Protein AF-A0AAW3K5F7-F1 (afdb_monomer)

Mean predicted aligned error: 7.01 Å

Solvent-accessible surface area (backbone atoms only — not comparable to full-atom values): 4292 Å² total; per-residue (Å²): 129,96,83,49,79,67,53,63,52,48,32,69,74,69,73,53,83,86,84,86,75,66,84,95,43,60,91,77,40,76,62,55,60,52,49,54,53,48,54,56,54,31,52,46,33,34,74,75,64,74,36,51,71,64,59,21,46,52,58,49,55,69,59,53,62,80,77,113

pLDDT: mean 84.71, std 13.17, range [40.16, 95.5]

Foldseek 3Di:
DCPDPVNVVCCVVVVDDDDDDDPPCVVPPPVSVVVVVLVVQLCCCCVPVVDDSVRSNVVVVVVVVVPD

Secondary structure (DSSP, 8-state):
--SSHHHHHHHHHHT----PPPTT-GGG-HHH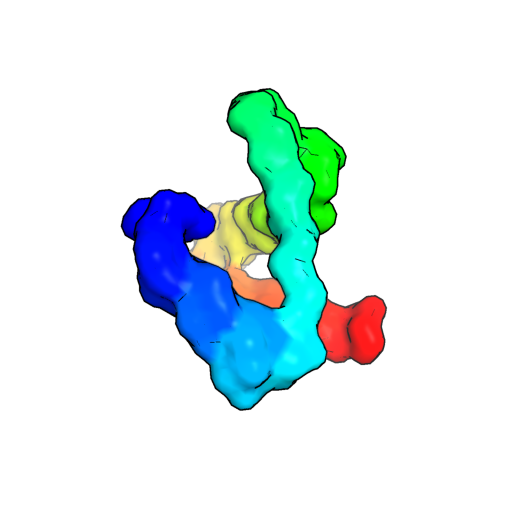HHHHHHHHHHHHHHHHH---HHHHHHHHHHHHGGG-

Structure (mmCIF, N/CA/C/O backbone):
data_AF-A0AAW3K5F7-F1
#
_entry.id   AF-A0AAW3K5F7-F1
#
loop_
_atom_site.group_PDB
_atom_site.id
_atom_site.type_symbol
_atom_site.label_atom_id
_atom_site.label_alt_id
_atom_site.label_comp_id
_atom_site.label_asym_id
_atom_site.label_entity_id
_atom_site.label_seq_id
_atom_site.pdbx_PDB_ins_code
_atom_site.Cartn_x
_atom_site.Cartn_y
_atom_site.Cartn_z
_atom_site.occupancy
_atom_site.B_iso_or_equiv
_atom_site.auth_seq_id
_atom_site.auth_comp_id
_atom_site.auth_asym_id
_atom_site.auth_atom_id
_atom_site.pdbx_PDB_model_num
ATOM 1 N N . MET A 1 1 ? 10.228 10.825 -7.031 1.00 56.53 1 MET A N 1
ATOM 2 C CA . MET A 1 1 ? 9.699 10.559 -8.390 1.00 56.53 1 MET A CA 1
ATOM 3 C C . MET A 1 1 ? 10.092 9.137 -8.779 1.00 56.53 1 MET A C 1
ATOM 5 O O . MET A 1 1 ? 11.235 8.791 -8.547 1.00 56.53 1 MET A O 1
ATOM 9 N N . HIS A 1 2 ? 9.192 8.318 -9.337 1.00 69.38 2 HIS A N 1
ATOM 10 C CA . HIS A 1 2 ? 9.467 6.904 -9.688 1.00 69.38 2 HIS A CA 1
ATOM 11 C C . HIS A 1 2 ? 9.856 6.695 -11.170 1.00 69.38 2 HIS A C 1
ATOM 13 O O . HIS A 1 2 ? 9.661 5.612 -11.708 1.00 69.38 2 HIS A O 1
ATOM 19 N N . LYS A 1 3 ? 10.317 7.746 -11.863 1.00 64.69 3 LYS A N 1
ATOM 20 C CA . LYS A 1 3 ? 10.645 7.740 -13.305 1.00 64.69 3 LYS A CA 1
ATOM 21 C C . LYS A 1 3 ? 11.960 8.483 -13.607 1.00 64.69 3 LYS A C 1
ATOM 23 O O . LYS A 1 3 ? 12.050 9.178 -14.611 1.00 64.69 3 LYS A O 1
ATOM 28 N N . GLY A 1 4 ? 12.912 8.451 -12.676 1.00 72.69 4 GLY A N 1
ATOM 29 C CA . GLY A 1 4 ? 14.241 9.045 -12.864 1.00 72.69 4 GLY A CA 1
ATOM 30 C C . GLY A 1 4 ? 15.261 8.005 -13.327 1.00 72.69 4 GLY A C 1
ATOM 31 O O . GLY A 1 4 ? 14.999 6.809 -13.214 1.00 72.69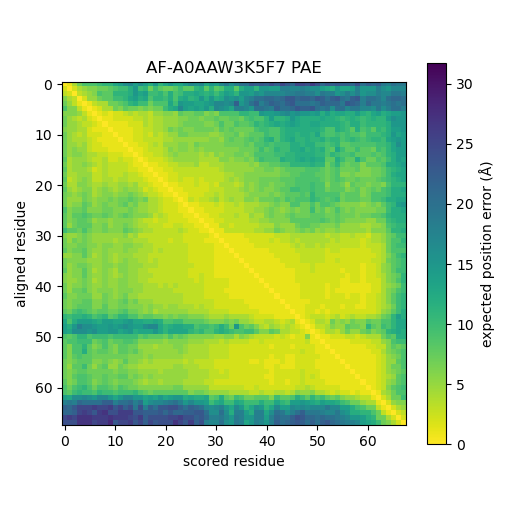 4 GLY A O 1
ATOM 32 N N . GLU A 1 5 ? 16.429 8.469 -13.779 1.00 63.38 5 GLU A N 1
ATOM 33 C CA . GLU A 1 5 ? 17.576 7.635 -14.198 1.00 63.38 5 GLU A CA 1
ATOM 34 C C . GLU A 1 5 ? 17.987 6.589 -13.140 1.00 63.38 5 GLU A C 1
ATOM 36 O O . GLU A 1 5 ? 18.487 5.512 -13.471 1.00 63.38 5 GLU A O 1
ATOM 41 N N . ASP A 1 6 ? 17.691 6.861 -11.866 1.00 78.50 6 ASP A N 1
ATOM 42 C CA . ASP A 1 6 ? 17.935 5.962 -10.735 1.00 78.50 6 ASP A CA 1
ATOM 43 C C . ASP A 1 6 ? 17.193 4.619 -10.838 1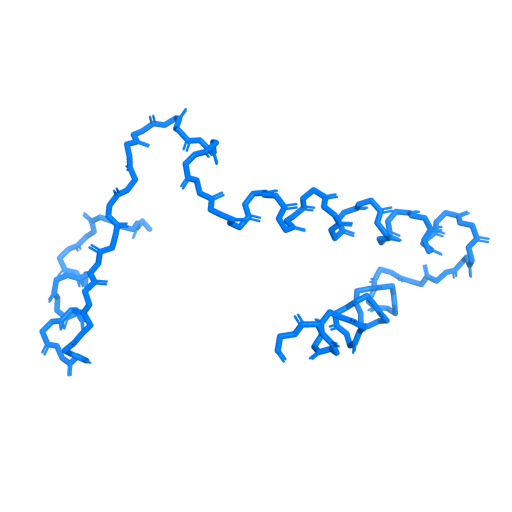.00 78.50 6 ASP A C 1
ATOM 45 O O . ASP A 1 6 ? 17.655 3.604 -10.318 1.00 78.50 6 ASP A O 1
ATOM 49 N N . VAL A 1 7 ? 16.036 4.586 -11.502 1.00 81.19 7 VAL A N 1
ATOM 50 C CA . VAL A 1 7 ? 15.170 3.399 -11.542 1.00 81.19 7 VAL A CA 1
ATOM 51 C C . VAL A 1 7 ? 15.752 2.318 -12.460 1.00 81.19 7 VAL A C 1
ATOM 53 O O . VAL A 1 7 ? 15.790 1.146 -12.081 1.00 81.19 7 VAL A O 1
ATOM 56 N N . ASP A 1 8 ? 16.315 2.711 -13.602 1.00 81.50 8 ASP A N 1
ATOM 57 C CA . ASP A 1 8 ? 16.965 1.781 -14.534 1.00 81.50 8 ASP A CA 1
ATOM 58 C C . ASP A 1 8 ? 18.283 1.240 -13.953 1.00 8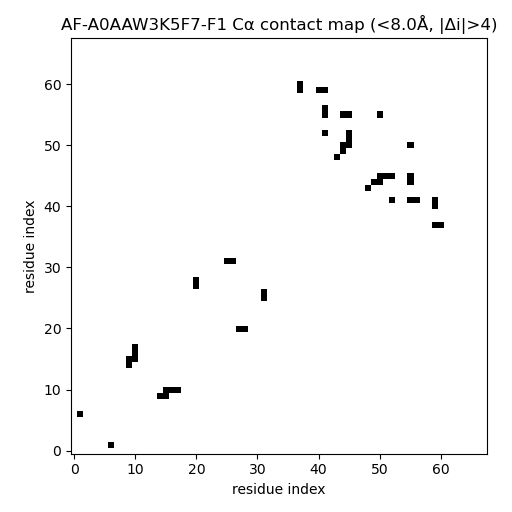1.50 8 ASP A C 1
ATOM 60 O O . ASP A 1 8 ? 18.684 0.101 -14.207 1.00 81.50 8 ASP A O 1
ATOM 64 N N . ALA A 1 9 ? 18.973 2.049 -13.139 1.00 84.94 9 ALA A N 1
ATOM 65 C CA . ALA A 1 9 ? 20.160 1.611 -12.412 1.00 84.94 9 ALA A CA 1
ATOM 66 C C . ALA A 1 9 ? 19.823 0.537 -11.364 1.00 84.94 9 ALA A C 1
ATOM 68 O O . ALA A 1 9 ? 20.572 -0.432 -11.220 1.00 84.94 9 ALA A O 1
ATOM 69 N N . VAL A 1 10 ? 18.686 0.668 -10.670 1.00 85.31 10 VAL A N 1
ATOM 70 C CA . VAL A 1 10 ? 18.172 -0.349 -9.738 1.00 85.31 10 VAL A CA 1
ATOM 71 C C . VAL A 1 10 ? 17.822 -1.641 -10.477 1.00 85.31 10 VAL A C 1
ATOM 73 O O . VAL A 1 10 ? 18.212 -2.715 -10.017 1.00 85.31 10 VAL A O 1
ATOM 76 N N . GLU A 1 11 ? 17.162 -1.556 -11.635 1.00 85.19 11 GLU A N 1
ATOM 77 C CA . GLU A 1 11 ? 16.821 -2.738 -12.438 1.00 85.19 11 GLU A CA 1
ATOM 78 C C . GLU A 1 11 ? 18.072 -3.544 -12.811 1.00 85.19 11 GLU A C 1
ATOM 80 O O . GLU A 1 11 ? 18.157 -4.742 -12.527 1.00 85.19 11 GLU A O 1
ATOM 85 N N . ARG A 1 12 ? 19.095 -2.861 -13.346 1.00 87.31 12 ARG A N 1
ATOM 86 C CA . ARG A 1 12 ? 20.373 -3.486 -13.717 1.00 87.31 12 ARG A CA 1
ATOM 87 C C . ARG A 1 12 ? 21.129 -4.044 -12.514 1.00 87.31 12 ARG A C 1
ATOM 89 O O . ARG A 1 12 ? 21.681 -5.137 -12.601 1.00 87.31 12 ARG A O 1
ATOM 96 N N . LYS A 1 13 ? 21.168 -3.307 -11.399 1.00 92.38 13 LYS A N 1
ATOM 97 C CA . LYS A 1 13 ? 21.935 -3.689 -10.204 1.00 92.38 13 LYS A CA 1
ATOM 98 C C . LYS A 1 13 ? 21.353 -4.910 -9.494 1.00 92.38 13 LYS A C 1
ATOM 100 O O . LYS A 1 13 ? 22.117 -5.740 -9.013 1.00 92.38 13 LYS A O 1
ATOM 105 N N . TYR A 1 14 ? 20.028 -5.000 -9.399 1.00 92.19 14 TYR A N 1
ATOM 106 C CA . TYR A 1 14 ? 19.349 -6.053 -8.636 1.00 92.19 14 TYR A CA 1
ATOM 107 C C . TYR A 1 14 ? 18.757 -7.162 -9.517 1.00 92.19 14 TYR A C 1
ATOM 109 O O . TYR A 1 14 ? 18.151 -8.086 -8.983 1.00 92.19 14 TYR A O 1
ATOM 117 N N . GLN A 1 15 ? 18.930 -7.080 -10.843 1.00 91.12 15 GLN A N 1
ATOM 118 C CA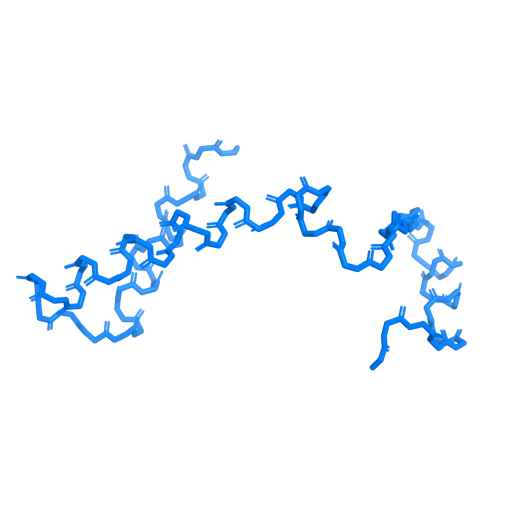 . GLN A 1 15 ? 18.375 -8.023 -11.825 1.00 91.12 15 GLN A CA 1
ATOM 119 C C . GLN A 1 15 ? 16.871 -8.274 -11.623 1.00 91.12 15 GLN A C 1
ATOM 121 O O . GLN A 1 15 ? 16.371 -9.390 -11.775 1.00 91.12 15 GLN A O 1
ATOM 126 N N . VAL A 1 16 ? 16.147 -7.220 -11.250 1.00 90.94 16 VAL A N 1
ATOM 127 C CA . VAL A 1 16 ? 14.691 -7.255 -11.088 1.00 90.94 16 VAL A CA 1
ATOM 128 C C . VAL A 1 16 ? 14.018 -6.880 -12.402 1.00 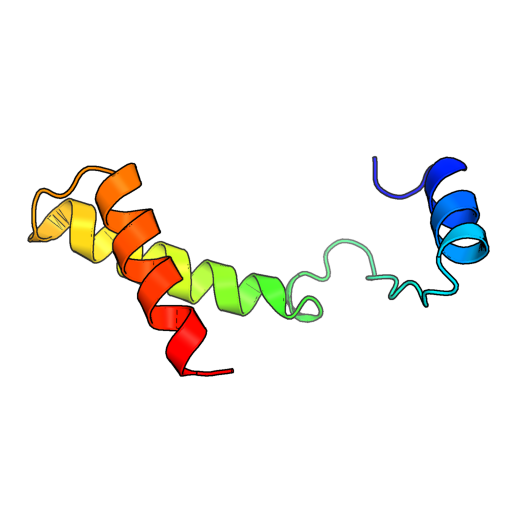90.94 16 VAL A C 1
ATOM 130 O O . VAL A 1 16 ? 14.665 -6.369 -13.306 1.00 90.94 16 VAL A O 1
ATOM 133 N N . ARG A 1 17 ? 12.714 -7.134 -12.522 1.00 88.06 17 ARG A N 1
ATOM 134 C CA . ARG A 1 17 ? 11.906 -6.598 -13.624 1.00 88.06 17 ARG A CA 1
ATOM 135 C C . ARG A 1 17 ? 10.971 -5.538 -13.088 1.00 88.06 17 ARG A C 1
ATOM 137 O O . ARG A 1 17 ? 10.244 -5.794 -12.126 1.00 88.06 17 ARG A O 1
ATOM 144 N N . LEU A 1 18 ? 10.960 -4.379 -13.730 1.00 87.56 18 LEU A N 1
ATOM 145 C CA . LEU A 1 18 ? 10.044 -3.307 -13.371 1.00 87.56 18 LEU A CA 1
ATOM 146 C C . LEU A 1 18 ? 8.684 -3.503 -14.048 1.00 87.56 18 LEU A C 1
ATOM 148 O O . LEU A 1 18 ? 8.584 -3.704 -15.256 1.00 87.56 18 LEU A O 1
ATOM 152 N N . ALA A 1 19 ? 7.613 -3.429 -13.258 1.00 86.12 19 ALA A N 1
ATOM 153 C CA . ALA A 1 19 ? 6.246 -3.414 -13.767 1.00 86.12 19 ALA A CA 1
ATOM 154 C C . ALA A 1 19 ? 5.767 -1.961 -13.879 1.00 86.12 19 ALA A C 1
ATOM 156 O O . ALA A 1 19 ? 5.503 -1.304 -12.870 1.00 86.12 19 ALA A O 1
ATOM 157 N N . TYR A 1 20 ? 5.660 -1.449 -15.106 1.00 86.06 20 TYR A N 1
ATOM 158 C CA . TYR A 1 20 ? 5.181 -0.089 -15.344 1.00 86.06 20 TYR A CA 1
ATOM 159 C C . TYR A 1 20 ? 3.655 -0.028 -15.331 1.00 86.06 20 TYR A C 1
ATOM 161 O O . TYR A 1 20 ? 2.975 -0.781 -16.027 1.00 86.06 20 TYR A O 1
ATOM 169 N N . LEU A 1 21 ? 3.122 0.917 -14.559 1.00 86.81 21 LEU A N 1
ATOM 170 C CA . LEU A 1 21 ? 1.694 1.197 -14.495 1.00 86.81 21 LEU A CA 1
ATOM 171 C C . LEU A 1 21 ? 1.343 2.377 -15.413 1.00 86.81 21 LEU A C 1
ATOM 173 O O . LEU A 1 21 ? 2.029 3.408 -15.360 1.00 86.81 21 LEU A O 1
ATOM 177 N N . PRO A 1 22 ? 0.263 2.291 -16.207 1.00 88.25 22 PRO A N 1
ATOM 178 C CA . PRO A 1 22 ? -0.260 3.450 -16.913 1.00 88.25 22 PRO A CA 1
ATOM 179 C C . PRO A 1 22 ? -0.674 4.555 -15.930 1.00 88.25 22 PRO A C 1
ATOM 181 O O . PRO A 1 22 ? -1.058 4.297 -14.784 1.00 88.25 22 PRO A O 1
ATOM 184 N N . ALA A 1 23 ? -0.606 5.810 -16.380 1.00 87.44 23 ALA A N 1
ATOM 185 C CA . ALA A 1 23 ? -1.042 6.943 -15.569 1.00 87.44 23 ALA A CA 1
ATOM 186 C C . ALA A 1 23 ? -2.520 6.786 -15.159 1.00 87.44 23 ALA A C 1
ATOM 188 O O . ALA A 1 23 ? -3.325 6.237 -15.911 1.00 87.44 23 ALA A O 1
ATOM 189 N N . TYR A 1 24 ? -2.864 7.254 -13.955 1.00 85.69 24 TYR A N 1
ATOM 190 C CA . TYR A 1 24 ? -4.233 7.239 -13.416 1.00 85.69 24 TYR A CA 1
ATOM 191 C C . TYR A 1 24 ? -4.933 5.869 -13.445 1.00 85.69 24 TYR A C 1
ATOM 193 O O . TYR A 1 24 ? -6.159 5.802 -13.500 1.00 85.69 24 TYR A O 1
ATOM 201 N N . SER A 1 25 ? -4.171 4.771 -13.377 1.00 89.38 25 SER A N 1
ATOM 202 C CA . SER A 1 25 ? -4.708 3.404 -13.435 1.00 89.38 25 SER A CA 1
ATOM 203 C C . SER A 1 25 ? -4.571 2.651 -12.103 1.00 89.38 25 SER A C 1
ATOM 205 O O . SER A 1 25 ? -3.946 1.591 -12.059 1.00 89.38 25 SER A O 1
ATOM 207 N N . PRO A 1 26 ? -5.142 3.157 -10.988 1.00 86.50 26 PRO A N 1
ATOM 208 C CA . PRO A 1 26 ? -4.985 2.539 -9.668 1.00 86.50 26 PRO A CA 1
ATOM 209 C C . PRO A 1 26 ? -5.577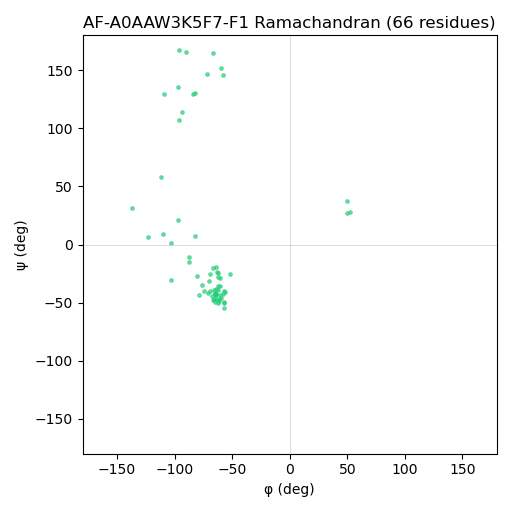 1.124 -9.612 1.00 86.50 26 PRO A C 1
ATOM 211 O O . PRO A 1 26 ? -5.081 0.266 -8.893 1.00 86.50 26 PRO A O 1
ATOM 214 N N . TYR A 1 27 ? -6.593 0.843 -10.427 1.00 85.19 27 TYR A N 1
ATOM 215 C CA . TYR A 1 27 ? -7.222 -0.475 -10.541 1.00 85.19 27 TYR A CA 1
ATOM 216 C C . TYR A 1 27 ? -6.281 -1.566 -11.079 1.00 85.19 27 TYR A C 1
ATOM 218 O O . TYR A 1 27 ? -6.546 -2.745 -10.864 1.00 85.19 27 TYR A O 1
ATOM 226 N N . LEU A 1 28 ? -5.180 -1.190 -11.741 1.00 87.69 28 LEU A N 1
ATOM 227 C CA . LEU A 1 28 ? -4.147 -2.122 -12.201 1.00 87.69 28 LEU A CA 1
ATOM 228 C C . LEU A 1 28 ? -3.068 -2.386 -11.137 1.00 87.69 28 LEU A C 1
ATOM 230 O O . LEU A 1 28 ? -2.251 -3.288 -11.303 1.00 87.69 28 LEU A O 1
ATOM 234 N N . SER A 1 29 ? -3.052 -1.619 -10.042 1.00 88.38 29 SER A N 1
ATOM 235 C CA . SER A 1 29 ? -2.075 -1.780 -8.970 1.00 88.38 29 SER A CA 1
ATOM 236 C C . SER A 1 29 ? -2.630 -2.692 -7.867 1.00 88.38 29 SER A C 1
ATOM 238 O O . SER A 1 29 ? -3.577 -2.311 -7.169 1.00 88.38 29 SER A O 1
ATOM 240 N N . PRO A 1 30 ? -2.053 -3.887 -7.638 1.00 83.06 30 PRO A N 1
ATOM 241 C CA . PRO A 1 30 ? -2.584 -4.840 -6.659 1.00 83.06 30 PRO A CA 1
ATOM 242 C C . PRO A 1 30 ? -2.569 -4.297 -5.220 1.00 83.06 30 PRO A C 1
ATOM 244 O O . PRO A 1 30 ? -3.393 -4.699 -4.393 1.00 83.06 30 PRO A O 1
ATOM 247 N N . ILE A 1 31 ? -1.681 -3.341 -4.919 1.00 89.19 31 ILE A N 1
ATOM 248 C CA . ILE A 1 31 ? -1.563 -2.737 -3.586 1.00 89.19 31 ILE A CA 1
ATOM 249 C C . ILE A 1 31 ? -2.766 -1.853 -3.227 1.00 89.19 31 ILE A C 1
ATOM 251 O O . ILE A 1 31 ? -3.097 -1.728 -2.052 1.00 89.19 31 ILE A O 1
ATOM 255 N N . GLU A 1 32 ? -3.485 -1.294 -4.205 1.00 91.06 32 GLU A N 1
ATOM 256 C CA . GLU A 1 32 ? -4.642 -0.424 -3.937 1.00 91.06 32 GLU A CA 1
ATOM 257 C C . GLU A 1 32 ? -5.770 -1.184 -3.228 1.00 91.06 32 GLU A C 1
ATOM 259 O O . GLU A 1 32 ? -6.394 -0.687 -2.282 1.00 91.06 32 GLU A O 1
ATOM 264 N N . LYS A 1 33 ? -5.980 -2.450 -3.610 1.00 87.56 33 LYS A N 1
ATOM 265 C CA . LYS A 1 33 ? -6.924 -3.337 -2.921 1.00 87.56 33 LYS A CA 1
ATOM 266 C C . LYS A 1 33 ? -6.465 -3.626 -1.490 1.00 87.56 33 LYS A C 1
ATOM 268 O O . LYS A 1 33 ? -7.286 -3.579 -0.570 1.00 87.56 33 LYS A O 1
ATOM 273 N N . ALA A 1 34 ? -5.170 -3.876 -1.291 1.00 89.12 34 ALA A N 1
ATOM 274 C CA . ALA A 1 34 ? -4.596 -4.086 0.037 1.00 89.12 34 ALA A CA 1
ATOM 275 C C . ALA A 1 34 ? -4.781 -2.845 0.930 1.00 89.12 34 ALA A C 1
ATOM 277 O O . ALA A 1 34 ? -5.240 -2.972 2.067 1.00 89.12 34 ALA A O 1
ATOM 278 N N . TRP A 1 35 ? -4.551 -1.640 0.397 1.00 92.06 35 TRP A N 1
ATOM 279 C CA . TRP A 1 35 ? -4.778 -0.387 1.118 1.00 92.06 35 TRP A CA 1
ATOM 280 C C . TRP A 1 35 ? -6.237 -0.179 1.509 1.00 92.06 35 TRP A C 1
ATOM 282 O O . TRP A 1 35 ? -6.511 0.298 2.612 1.00 92.06 35 TRP A O 1
ATOM 292 N N . SER A 1 36 ? -7.185 -0.536 0.641 1.00 91.12 36 SER A N 1
ATOM 293 C CA . SER A 1 36 ? -8.613 -0.472 0.971 1.00 91.12 36 SER A CA 1
ATOM 294 C C . SER A 1 36 ? -8.951 -1.349 2.185 1.00 91.12 36 SER A C 1
ATOM 296 O O . SER A 1 36 ? -9.583 -0.886 3.140 1.00 91.12 36 SER A O 1
ATOM 298 N N . VAL A 1 37 ? -8.450 -2.590 2.205 1.00 90.69 37 VAL A N 1
ATOM 299 C CA . VAL A 1 37 ? -8.655 -3.529 3.319 1.00 90.69 37 VAL A CA 1
ATOM 300 C C . VAL A 1 37 ? -7.968 -3.047 4.598 1.00 90.69 37 VAL A C 1
ATOM 302 O O . VAL A 1 37 ? -8.604 -3.041 5.655 1.00 90.69 37 VAL A O 1
ATOM 305 N N . LEU A 1 38 ? -6.705 -2.611 4.510 1.00 93.75 38 LEU A N 1
ATOM 306 C CA . LEU A 1 38 ? -5.944 -2.098 5.651 1.00 93.75 38 LEU A CA 1
ATOM 307 C C . LEU A 1 38 ? -6.668 -0.915 6.297 1.00 93.75 38 LEU A C 1
ATOM 309 O O . LEU A 1 38 ? -6.983 -0.960 7.486 1.00 93.75 38 LEU A O 1
ATOM 313 N N . LYS A 1 39 ? -7.003 0.113 5.503 1.00 93.38 39 LYS A N 1
ATOM 314 C CA . LYS A 1 39 ? -7.681 1.324 5.990 1.00 93.38 39 LYS A CA 1
ATOM 315 C C . LYS A 1 39 ? -9.007 0.995 6.671 1.00 93.38 39 LYS A C 1
ATOM 317 O O . LYS A 1 39 ? -9.313 1.574 7.712 1.00 93.38 39 LYS A O 1
ATOM 322 N N . ARG A 1 40 ? -9.782 0.051 6.122 1.00 94.50 40 ARG A N 1
ATOM 323 C CA . ARG A 1 40 ? -11.050 -0.392 6.721 1.00 94.50 40 ARG A CA 1
ATOM 324 C C . ARG A 1 40 ? -10.841 -1.001 8.109 1.00 94.50 40 ARG A C 1
ATOM 326 O O . ARG A 1 40 ? -11.548 -0.629 9.042 1.00 94.50 40 ARG A O 1
ATOM 333 N N . LYS A 1 41 ? -9.876 -1.915 8.249 1.00 93.19 41 LYS A N 1
ATOM 334 C CA . LYS A 1 41 ? -9.590 -2.595 9.523 1.00 93.19 41 LYS A CA 1
ATOM 335 C C . LYS A 1 41 ? -9.017 -1.635 10.569 1.00 93.19 41 LYS A C 1
ATOM 337 O O . LYS A 1 41 ? -9.484 -1.630 11.703 1.00 93.19 41 LYS A O 1
ATOM 342 N N . VAL A 1 42 ? -8.069 -0.781 10.180 1.00 95.31 42 VAL A N 1
ATOM 343 C CA . VAL A 1 42 ? -7.468 0.219 11.078 1.00 95.31 42 VAL A CA 1
ATOM 344 C C . VAL A 1 42 ? -8.528 1.195 11.588 1.00 95.31 42 VAL A C 1
ATOM 346 O O . VAL A 1 42 ? -8.636 1.400 12.794 1.00 95.31 42 VAL A O 1
ATOM 349 N N . ARG A 1 43 ? -9.382 1.728 10.701 1.00 95.38 43 ARG A N 1
ATOM 350 C CA . ARG A 1 43 ? -10.483 2.627 11.089 1.00 95.38 43 ARG A CA 1
ATOM 351 C C . ARG A 1 43 ? -11.415 1.989 12.119 1.00 95.38 43 ARG A C 1
ATOM 353 O O . ARG A 1 43 ? -11.836 2.663 13.054 1.00 95.38 43 ARG A O 1
ATOM 360 N N . HIS A 1 44 ? -11.728 0.705 11.953 1.00 94.31 44 HIS A N 1
ATOM 361 C CA . HIS A 1 44 ? -12.555 -0.032 12.903 1.00 94.31 44 HIS A CA 1
ATOM 362 C C . HIS A 1 44 ? -11.880 -0.146 14.280 1.00 94.31 44 HIS A C 1
ATOM 364 O O . HIS A 1 44 ? -12.505 0.163 15.288 1.00 94.31 44 HIS A O 1
ATOM 370 N N . LEU A 1 45 ? -10.594 -0.506 14.332 1.00 94.06 45 LEU A N 1
ATOM 371 C CA . LEU A 1 45 ? -9.851 -0.634 15.591 1.00 94.06 45 LEU A CA 1
ATOM 372 C C . LEU A 1 45 ? -9.685 0.696 16.336 1.00 94.06 45 LEU A C 1
ATOM 374 O O . LEU A 1 45 ? -9.864 0.740 17.552 1.00 94.06 45 LEU A O 1
ATOM 378 N N . VAL A 1 46 ? -9.393 1.776 15.614 1.00 95.38 46 VAL A N 1
ATOM 379 C CA . VAL A 1 46 ? -9.279 3.113 16.212 1.00 95.38 46 VAL A CA 1
ATOM 380 C C . VAL A 1 46 ? -10.639 3.584 16.737 1.00 95.38 46 VAL A C 1
ATOM 382 O O . VAL A 1 46 ? -10.743 4.021 17.879 1.00 95.38 46 VAL A O 1
ATOM 385 N N . GLY A 1 47 ? -11.700 3.451 15.933 1.00 92.56 47 GLY A N 1
ATOM 386 C CA . GLY A 1 47 ? -13.023 3.975 16.279 1.00 92.56 47 GLY A CA 1
ATOM 387 C C . GLY A 1 47 ? -13.790 3.158 17.322 1.00 92.56 47 GLY A C 1
ATOM 388 O O . GLY A 1 47 ? -14.521 3.736 18.117 1.00 92.56 47 GLY A O 1
ATOM 389 N N . GLN A 1 48 ? -13.653 1.829 17.319 1.00 89.00 48 GLN A N 1
ATOM 390 C CA . GLN A 1 4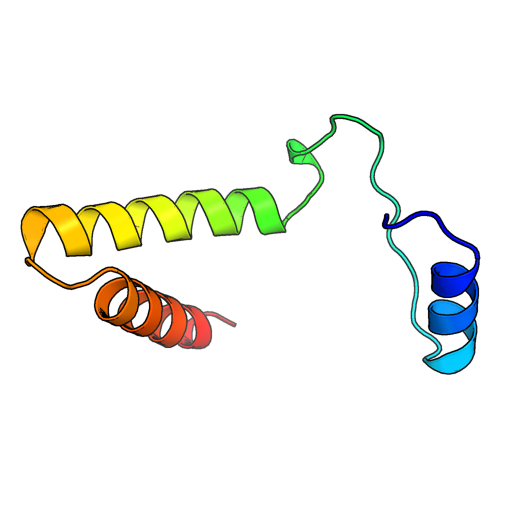8 ? -14.458 0.938 18.169 1.00 89.00 48 GLN A CA 1
ATOM 391 C C . GLN A 1 48 ? -13.691 0.412 19.382 1.00 89.00 48 GLN A C 1
ATOM 393 O O . GLN A 1 48 ? -14.281 0.183 20.432 1.00 89.00 48 GLN A O 1
ATOM 398 N N . HIS A 1 49 ? -12.373 0.245 19.262 1.00 84.38 49 HIS A N 1
ATOM 399 C CA . HIS A 1 49 ? -11.554 -0.385 20.301 1.00 84.38 49 HIS A CA 1
ATOM 400 C C . HIS A 1 49 ? -10.614 0.595 21.010 1.00 84.38 49 HIS A C 1
ATOM 402 O O . HIS A 1 49 ? -9.758 0.155 21.774 1.00 84.38 49 HIS A O 1
ATOM 408 N N . LYS A 1 50 ? -10.757 1.909 20.760 1.00 87.25 50 LYS A N 1
ATOM 409 C CA . LYS A 1 50 ? -9.923 2.986 21.329 1.00 87.25 50 LYS A CA 1
ATOM 410 C C . LYS A 1 50 ? -8.412 2.731 21.199 1.00 87.25 50 LYS A C 1
ATOM 412 O O . LYS A 1 50 ? -7.631 3.217 22.013 1.00 87.25 50 LYS A O 1
ATOM 417 N N . LYS A 1 51 ? -7.994 1.959 20.189 1.00 89.81 51 LYS A N 1
ATOM 418 C CA . LYS A 1 51 ? -6.575 1.739 19.895 1.00 89.81 51 LYS A CA 1
ATOM 419 C C . LYS A 1 51 ? -5.975 3.005 19.298 1.00 89.81 51 LYS A C 1
ATOM 421 O O . LYS A 1 51 ? -6.649 3.706 18.540 1.00 89.81 51 LYS A O 1
ATOM 426 N N . THR A 1 52 ? -4.700 3.260 19.581 1.00 95.38 52 THR A N 1
ATOM 427 C CA . THR A 1 52 ? -3.956 4.278 18.829 1.00 95.38 52 THR A CA 1
ATOM 428 C C . THR A 1 52 ? -3.782 3.836 17.373 1.00 95.38 52 THR A C 1
ATOM 430 O O . THR A 1 52 ? -3.993 2.667 17.027 1.00 95.38 52 THR A O 1
ATOM 433 N N . MET A 1 53 ? -3.402 4.772 16.502 1.00 94.56 53 MET A N 1
ATOM 434 C CA . MET A 1 53 ? -3.140 4.469 15.094 1.00 94.56 53 MET A CA 1
ATOM 435 C C . MET A 1 53 ? -2.054 3.393 14.951 1.00 94.56 53 MET A C 1
ATOM 437 O O . MET A 1 53 ? -2.212 2.452 14.177 1.00 94.56 53 MET A O 1
ATOM 441 N N . GLU A 1 54 ? -0.994 3.492 15.750 1.00 95.50 54 GLU A N 1
ATOM 442 C CA . GLU A 1 54 ? 0.157 2.588 15.758 1.00 95.50 54 GLU A CA 1
ATOM 443 C C . GLU A 1 54 ? -0.261 1.179 16.184 1.00 95.50 54 GLU A C 1
ATOM 445 O O . GLU A 1 54 ? -0.013 0.214 15.463 1.00 95.50 54 GLU A O 1
ATOM 450 N N . GLN A 1 55 ? -0.995 1.062 17.296 1.00 94.88 55 GLN A N 1
ATOM 451 C CA . GLN A 1 55 ? -1.505 -0.221 17.792 1.00 94.88 55 GLN A CA 1
ATOM 452 C C . GLN A 1 55 ? -2.478 -0.883 16.809 1.00 94.88 55 GLN A C 1
ATOM 454 O O . GLN A 1 55 ? -2.541 -2.110 16.703 1.00 94.88 55 GLN A O 1
ATOM 459 N N . ALA A 1 56 ? -3.291 -0.083 16.115 1.00 95.25 56 ALA A N 1
ATOM 460 C CA . ALA A 1 56 ? -4.206 -0.578 15.098 1.00 95.25 56 ALA A CA 1
ATOM 461 C C . ALA A 1 56 ? -3.456 -1.052 13.844 1.00 95.25 56 ALA A C 1
ATOM 463 O O . ALA A 1 56 ? -3.795 -2.104 13.304 1.00 95.25 56 ALA A O 1
ATOM 464 N N . LEU A 1 57 ? -2.437 -0.314 13.396 1.00 94.81 57 LEU A N 1
ATOM 465 C CA . LEU A 1 57 ? -1.583 -0.701 12.272 1.00 94.81 57 LEU A CA 1
ATOM 466 C C . LEU A 1 57 ? -0.827 -1.996 12.563 1.00 94.81 57 LEU A C 1
ATOM 468 O O . LEU A 1 57 ? -0.919 -2.929 11.769 1.00 94.81 57 LEU A O 1
ATOM 472 N N . GLU A 1 58 ? -0.157 -2.081 13.711 1.00 94.62 58 GLU A N 1
ATOM 473 C CA . GLU A 1 58 ? 0.578 -3.273 14.138 1.00 94.62 58 GLU A CA 1
ATOM 474 C C . GLU A 1 58 ? -0.344 -4.496 14.196 1.00 94.62 58 GLU A C 1
ATOM 476 O O . GLU A 1 58 ? -0.071 -5.526 13.579 1.00 94.62 58 GLU A O 1
ATOM 481 N N . ALA A 1 59 ? -1.505 -4.360 14.845 1.00 92.25 59 ALA A N 1
ATOM 482 C CA . ALA A 1 59 ? -2.474 -5.445 14.943 1.00 92.25 59 ALA A CA 1
ATOM 483 C C . ALA A 1 59 ? -2.990 -5.915 13.573 1.00 92.25 59 ALA A C 1
ATOM 485 O O . ALA A 1 59 ? -3.262 -7.102 13.395 1.00 92.25 59 ALA A O 1
ATOM 486 N N . VAL A 1 60 ? -3.167 -5.012 12.604 1.00 92.50 60 VAL A N 1
ATOM 487 C CA . VAL A 1 60 ? -3.659 -5.402 11.277 1.00 92.50 60 VAL A CA 1
ATOM 488 C C . VAL A 1 60 ? 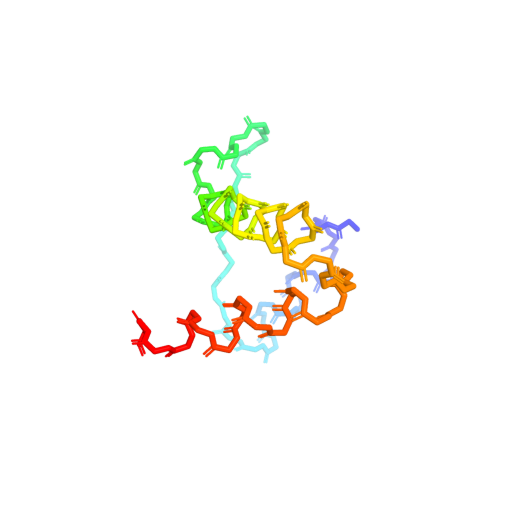-2.546 -6.003 10.428 1.00 92.50 60 VAL A C 1
ATOM 490 O O . VAL A 1 60 ? -2.790 -7.030 9.800 1.00 92.50 60 VAL A O 1
ATOM 493 N N . LEU A 1 61 ? -1.347 -5.418 10.422 1.00 90.81 61 LEU A N 1
ATOM 494 C CA . LEU A 1 61 ? -0.215 -5.909 9.633 1.00 90.81 61 LEU A CA 1
ATOM 495 C C . LEU A 1 61 ? 0.246 -7.291 10.110 1.00 90.81 61 LEU A C 1
ATOM 497 O O . LEU A 1 61 ? 0.392 -8.187 9.281 1.00 90.81 61 LEU A O 1
ATOM 501 N N . ASN A 1 62 ? 0.329 -7.513 11.425 1.00 88.38 62 ASN A N 1
ATOM 502 C CA . ASN A 1 62 ? 0.686 -8.819 11.995 1.00 88.38 62 ASN A CA 1
ATOM 503 C C . ASN A 1 62 ? -0.345 -9.915 11.667 1.00 88.38 62 ASN A C 1
ATOM 505 O O . ASN A 1 62 ? -0.009 -11.094 11.634 1.00 88.38 62 ASN A O 1
ATOM 509 N N . ASN A 1 63 ? -1.594 -9.543 11.368 1.00 75.75 63 ASN A N 1
ATOM 510 C CA . ASN A 1 63 ? -2.632 -10.480 10.932 1.00 75.75 63 ASN A CA 1
ATOM 511 C C . ASN A 1 63 ? -2.660 -10.723 9.411 1.00 75.75 63 ASN A C 1
ATOM 513 O O . ASN A 1 63 ? -3.308 -11.669 8.970 1.00 75.75 63 ASN A O 1
ATOM 517 N N . VAL A 1 64 ? -2.009 -9.885 8.592 1.00 64.12 64 VAL A N 1
ATOM 518 C CA . VAL A 1 64 ? -1.931 -10.075 7.127 1.00 64.12 64 VAL A CA 1
ATOM 519 C C . VAL A 1 64 ? -0.853 -11.100 6.753 1.00 64.12 64 VAL A C 1
ATOM 521 O O . VAL A 1 64 ? -1.014 -11.797 5.757 1.00 64.12 64 VAL A O 1
ATOM 524 N N . VAL A 1 65 ? 0.186 -11.262 7.581 1.00 52.50 65 VAL A N 1
ATOM 525 C CA . VAL A 1 65 ? 1.283 -12.229 7.363 1.00 52.50 65 VAL A CA 1
ATOM 526 C C . VAL A 1 65 ? 0.816 -13.693 7.454 1.00 52.50 65 VAL A C 1
ATOM 528 O O . VAL A 1 65 ? 1.440 -14.561 6.869 1.00 52.50 65 VAL A O 1
ATOM 531 N N . ASN A 1 66 ? -0.330 -13.979 8.083 1.00 41.47 66 ASN A N 1
ATOM 532 C CA . ASN A 1 66 ? -0.899 -15.336 8.153 1.00 41.47 66 ASN A CA 1
ATOM 533 C C . ASN A 1 66 ? -1.708 -15.763 6.905 1.00 41.47 66 ASN A C 1
ATOM 535 O O . ASN A 1 66 ? -2.371 -16.796 6.935 1.00 41.47 66 ASN A O 1
ATOM 539 N N . PHE A 1 67 ? -1.709 -14.967 5.831 1.00 40.16 67 PHE A N 1
ATOM 540 C CA . PHE A 1 67 ? -2.462 -15.239 4.595 1.00 40.16 67 PHE A CA 1
ATOM 541 C C . PHE A 1 67 ? -1.590 -15.290 3.327 1.00 40.16 67 PHE A C 1
ATOM 543 O O . PHE A 1 67 ? -2.147 -15.378 2.230 1.00 40.16 67 PHE A O 1
ATOM 550 N N . ILE A 1 68 ? -0.259 -15.222 3.459 1.00 40.91 68 ILE A N 1
ATOM 551 C CA . ILE A 1 68 ? 0.705 -15.370 2.354 1.00 40.91 68 ILE A CA 1
ATOM 552 C C . ILE A 1 68 ? 1.579 -16.590 2.627 1.00 40.91 68 ILE A C 1
ATOM 554 O O . ILE A 1 68 ? 2.038 -16.711 3.782 1.00 40.91 68 ILE A O 1
#

Radius of gyration: 16.75 Å; Cα contacts (8 Å, |Δi|>4): 26; chains: 1; bounding box: 36×26×38 Å

Nearest PDB structures (foldseek):
  4ck2-assembly1_B  TM=4.840E-01  e=2.859E+00  Human immunodeficiency virus 1
  6pwf-assembly1_D  TM=4.726E-01  e=3.454E+00  Drosophila melanogaster
  4cie-assembly1_B  TM=4.805E-01  e=3.454E+00  Human immunodeficiency virus 1

Sequence (68 aa):
MHKGEDVDAVERKYQVRLAYLPAYSPYLSPIEKAWSVLKRKVRHLVGQHKKTMEQALEAVLNNVVNFI